Protein 3HET (pdb70)

Structure (mmCIF, N/CA/C/O backbone):
data_3HET
#
_entry.id   3HET
#
_cell.length_a   39.108
_cell.length_b   39.108
_cell.length_c   93.257
_cell.angle_alpha   90.00
_cell.angle_beta   90.00
_cell.angle_gamma   90.00
#
_symmetry.space_group_name_H-M   'P 4 21 2'
#
loop_
_entity.id
_entity.type
_entity.pdbx_description
1 polymer 'alpha/beta-peptide based on the GCN4-pLI side chain sequence with an (alpha-alpha-beta) backbone and a cyclic beta-residue at posi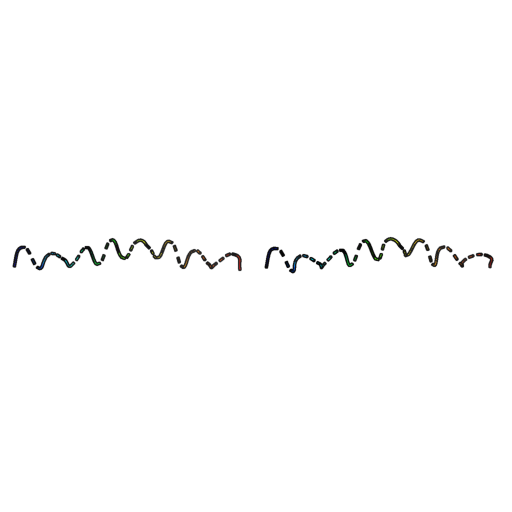tion 10'
2 water water
#
loop_
_atom_site.group_PDB
_atom_site.id
_atom_site.type_symbol
_atom_site.label_atom_id
_atom_site.label_alt_id
_atom_site.label_comp_id
_atom_site.label_asym_id
_atom_site.label_entity_id
_atom_site.label_seq_id
_atom_site.pdbx_PDB_ins_code
_atom_site.Cartn_x
_atom_site.Cartn_y
_atom_site.Cartn_z
_atom_site.occupancy
_atom_site.B_iso_or_equiv
_atom_site.auth_seq_id
_atom_site.auth_comp_id
_atom_site.auth_asym_id
_atom_site.auth_atom_id
_atom_site.pdbx_PDB_model_num
ATOM 13 N N . MET A 1 3 ? 17.212 5.407 21.832 1.00 34.26 2 MET A N 1
ATOM 14 C CA . MET A 1 3 ? 16.407 4.401 21.130 1.00 33.56 2 MET A CA 1
ATOM 15 C C . MET A 1 3 ? 15.439 5.029 20.151 1.00 32.06 2 MET A C 1
ATOM 16 O O . MET A 1 3 ? 15.250 4.509 19.042 1.00 31.31 2 MET A O 1
ATOM 30 N N . LYS A 1 4 ? 14.794 6.113 20.586 1.00 30.25 3 LYS A N 1
ATOM 31 C CA . LYS A 1 4 ? 13.719 6.725 19.815 1.00 28.71 3 LYS A CA 1
ATOM 32 C C . LYS A 1 4 ? 14.227 7.553 18.647 1.00 27.36 3 LYS A C 1
ATOM 33 O O . LYS A 1 4 ? 13.708 7.447 17.534 1.00 26.46 3 LYS A O 1
ATOM 54 N N . ILE A 1 6 ? 17.428 6.427 17.067 1.00 20.61 5 ILE A N 1
ATOM 55 C CA . ILE A 1 6 ? 17.489 5.211 16.266 1.00 19.84 5 ILE A CA 1
ATOM 56 C C . ILE A 1 6 ? 16.219 4.887 1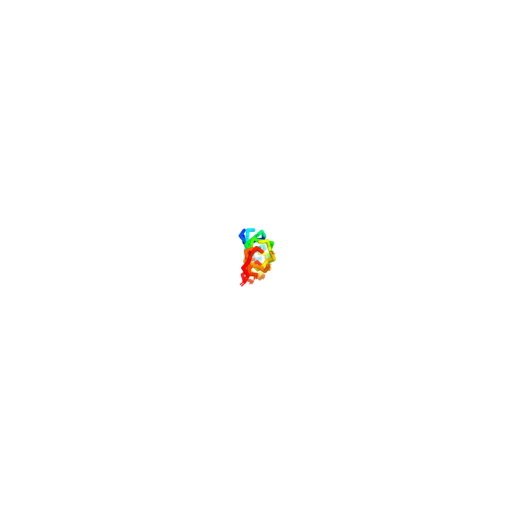5.477 1.00 20.36 5 ILE A C 1
ATOM 57 O O . ILE A 1 6 ? 16.274 4.783 14.259 1.00 19.40 5 ILE A O 1
ATOM 73 N N . GLU A 1 7 ? 15.085 4.768 16.159 1.00 20.55 6 GLU A N 1
ATOM 74 C CA . GLU A 1 7 ? 13.874 4.283 15.513 1.00 20.98 6 GLU A CA 1
ATOM 75 C C . GLU A 1 7 ? 13.337 5.295 14.498 1.00 20.14 6 GLU A C 1
ATOM 76 O O . GLU A 1 7 ? 12.951 4.896 13.402 1.00 19.87 6 GLU A O 1
ATOM 103 N N . LYS A 1 9 ? 15.937 7.412 12.621 1.00 13.37 8 LYS A N 1
ATOM 104 C CA . LYS A 1 9 ? 16.774 6.859 11.549 1.00 12.55 8 LYS A CA 1
ATOM 105 C C . LYS A 1 9 ? 16.246 5.656 10.782 1.00 11.05 8 LYS A C 1
ATOM 106 O O . LYS A 1 9 ? 16.345 5.633 9.565 1.00 10.12 8 LYS A O 1
ATOM 125 N N . 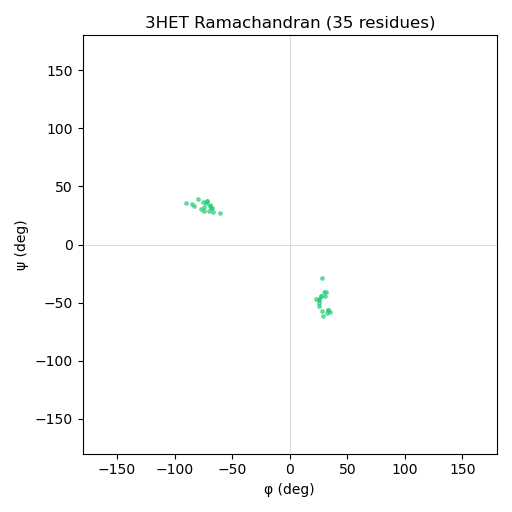LEU A 1 10 ? 15.743 4.648 11.480 1.00 9.79 9 LEU A N 1
ATOM 126 C CA . LEU A 1 10 ? 15.250 3.446 10.808 1.00 10.33 9 LEU A CA 1
ATOM 127 C C . LEU A 1 10 ? 13.965 3.737 10.013 1.00 10.59 9 LEU A C 1
ATOM 128 O O . LEU A 1 10 ? 13.787 3.247 8.916 1.00 10.12 9 LEU A O 1
ATOM 161 N N . GLU A 1 12 ? 13.751 7.263 8.451 1.00 9.83 11 GLU A N 1
ATOM 162 C CA . GLU A 1 12 ? 14.568 7.650 7.311 1.00 9.59 11 GLU A CA 1
ATOM 163 C C . GLU A 1 12 ? 14.934 6.543 6.314 1.00 8.63 11 GLU A C 1
ATOM 164 O O . GLU A 1 12 ? 14.966 6.785 5.126 1.00 8.88 11 GLU A O 1
ATOM 176 N N . ILE A 1 13 ? 15.257 5.358 6.806 1.00 8.08 12 ILE A N 1
ATOM 177 C CA . ILE A 1 13 ? 15.737 4.303 5.938 1.00 7.36 12 ILE A CA 1
ATOM 178 C C . ILE A 1 13 ? 14.525 3.665 5.259 1.00 7.12 12 ILE A C 1
ATOM 179 O O . ILE A 1 13 ? 14.512 3.438 4.041 1.00 7.49 12 ILE A O 1
ATOM 217 N N . SER A 1 15 ? 11.775 5.896 4.180 1.00 6.32 14 SER A N 1
ATOM 218 C CA A SER A 1 15 ? 11.988 6.829 3.075 0.50 6.50 14 SER A CA 1
ATOM 219 C CA B SER A 1 15 ? 11.986 6.824 3.071 0.50 6.12 14 SER A CA 1
ATOM 220 C C . SER A 1 15 ? 12.989 6.439 1.985 1.00 6.00 14 SER A C 1
ATOM 221 O O . SER A 1 15 ? 12.688 6.592 0.787 1.00 5.95 14 SER A O 1
ATOM 235 N N . LYS A 1 16 ? 14.175 5.971 2.364 1.00 5.87 15 LYS A N 1
ATOM 236 C CA . LYS A 1 16 ? 15.198 5.649 1.343 1.00 5.41 15 LYS A CA 1
ATOM 237 C C . LYS A 1 16 ? 14.924 4.363 0.607 1.00 5.08 15 LYS A C 1
ATOM 238 O O . LYS A 1 16 ? 15.171 4.243 -0.599 1.00 5.83 15 LYS A O 1
ATOM 279 N N . TYR A 1 18 ? 11.144 3.635 -0.125 1.00 6.74 17 TYR A N 1
ATOM 280 C CA . TYR A 1 18 ? 10.434 4.473 -1.073 1.00 7.02 17 TYR A CA 1
ATOM 281 C C . TYR A 1 18 ? 11.207 4.999 -2.269 1.00 6.92 17 TYR A C 1
ATOM 282 O O . TYR A 1 18 ? 10.816 4.762 -3.393 1.00 7.58 17 TYR A O 1
ATOM 300 N N . HIS A 1 19 ? 12.291 5.738 -2.047 1.00 7.99 18 HIS A N 1
ATOM 301 C CA . HIS A 1 19 ? 12.948 6.448 -3.145 1.00 7.97 18 HIS A CA 1
ATOM 302 C C . HIS A 1 19 ? 13.921 5.622 -3.988 1.00 8.09 18 HIS A C 1
ATOM 303 O O . HIS A 1 19 ? 13.909 5.698 -5.218 1.00 8.03 18 HIS A O 1
ATOM 340 N N . GLU A 1 21 ? 12.918 1.907 -4.367 1.00 9.27 20 GLU A N 1
ATOM 341 C CA . GLU A 1 21 ? 11.760 1.547 -5.184 1.00 9.61 20 GLU A CA 1
ATO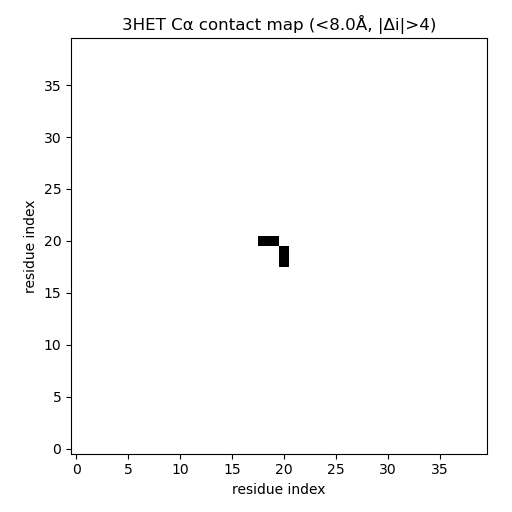M 342 C C . GLU A 1 21 ? 11.354 2.438 -6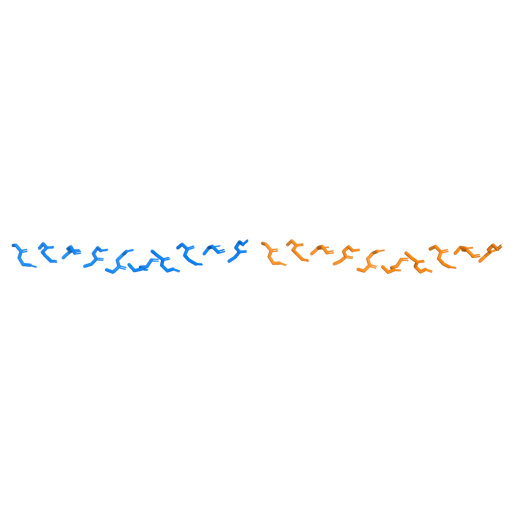.342 1.00 10.15 20 GLU A C 1
ATOM 343 O O . GLU A 1 21 ? 11.275 1.966 -7.487 1.00 9.23 20 GLU A O 1
ATOM 355 N N . ASN A 1 22 ? 11.086 3.712 -6.065 1.00 10.62 21 ASN A N 1
ATOM 356 C CA . ASN A 1 22 ? 10.461 4.580 -7.085 1.00 11.53 21 ASN A CA 1
ATOM 357 C C . ASN A 1 22 ? 11.421 5.219 -8.067 1.00 11.66 21 ASN A C 1
ATOM 358 O O . ASN A 1 22 ? 11.075 5.438 -9.213 1.00 11.44 21 ASN A O 1
ATOM 387 N N . LEU A 1 24 ? 14.482 2.792 -8.950 1.00 10.88 23 LEU A N 1
ATOM 388 C CA . LEU A 1 24 ? 14.304 1.583 -9.775 1.00 10.84 23 LEU A CA 1
ATOM 389 C C . LEU A 1 24 ? 13.153 1.558 -10.757 1.00 11.02 23 LEU A C 1
ATOM 390 O O . LEU A 1 24 ? 13.369 1.210 -11.927 1.00 10.48 23 LEU A O 1
ATOM 406 N N . ALA A 1 25 ? 11.958 1.929 -10.308 1.00 11.16 24 ALA A N 1
ATOM 407 C CA . ALA A 1 25 ? 10.742 1.820 -11.142 1.00 11.65 24 ALA A CA 1
ATOM 408 C C . ALA A 1 25 ? 10.649 2.805 -12.324 1.00 12.26 24 ALA A C 1
ATOM 409 O O . ALA A 1 25 ? 10.254 2.429 -13.444 1.00 12.45 24 ALA A O 1
ATOM 434 N N . ILE A 1 27 ? 14.041 3.954 -13.793 1.00 11.69 26 ILE A N 1
ATOM 435 C CA . ILE A 1 27 ? 14.829 3.082 -14.670 1.00 11.89 26 ILE A CA 1
ATOM 436 C C . ILE A 1 27 ? 14.048 2.010 -15.441 1.00 11.47 26 ILE A C 1
ATOM 437 O O . ILE A 1 27 ? 14.215 1.894 -16.660 1.00 10.66 26 ILE A O 1
ATOM 453 N N . LYS A 1 28 ? 13.221 1.233 -14.747 1.00 11.16 27 LYS A N 1
ATOM 454 C CA . LYS A 1 28 ? 12.574 0.106 -15.369 1.00 12.44 27 LYS A CA 1
ATOM 455 C C . LYS A 1 28 ? 11.567 0.564 -16.419 1.00 12.15 27 LYS A C 1
ATOM 456 O O . LYS A 1 28 ? 11.508 0.019 -17.528 1.00 10.80 27 LYS A O 1
ATOM 487 N N . LEU A 1 30 ? 12.286 3.943 -18.396 1.00 13.87 29 LEU A N 1
ATOM 488 C CA . LEU A 1 30 ? 13.262 3.994 -19.485 1.00 14.65 29 LEU A CA 1
ATOM 489 C C . LEU A 1 30 ? 13.477 2.714 -20.296 1.00 14.39 29 LEU A C 1
ATOM 490 O O . LEU A 1 30 ? 13.602 2.764 -21.529 1.00 13.85 29 LEU A O 1
ATOM 506 N N . LEU A 1 31 ? 13.516 1.576 -19.623 1.00 14.48 30 LEU A N 1
ATOM 507 C CA . LEU A 1 31 ? 13.818 0.312 -20.298 1.00 15.21 30 LEU A CA 1
ATOM 508 C C . LEU A 1 31 ? 12.594 -0.419 -20.898 1.00 16.40 30 LEU A C 1
ATOM 509 O O . LEU A 1 31 ? 12.750 -1.308 -21.752 1.00 16.05 30 LEU A O 1
ATOM 545 N N . MET B 1 3 ? 18.264 5.926 -24.613 1.00 21.95 2 MET B N 1
ATOM 546 C CA . MET B 1 3 ? 17.281 5.061 -25.229 1.00 21.52 2 MET B CA 1
ATOM 547 C C . MET B 1 3 ? 16.375 5.803 -26.222 1.00 20.57 2 MET B C 1
ATOM 548 O O . MET B 1 3 ? 16.111 5.297 -27.317 1.00 18.31 2 MET B O 1
ATOM 562 N N . LYS B 1 4 ? 15.891 6.985 -25.820 1.00 19.34 3 LYS B N 1
ATOM 563 C CA . LYS B 1 4 ? 14.940 7.770 -26.634 1.00 19.23 3 LYS B CA 1
ATOM 564 C C . LYS B 1 4 ? 15.580 8.464 -27.826 1.00 18.23 3 LYS B C 1
ATOM 565 O O . LYS B 1 4 ? 15.063 8.411 -28.931 1.00 18.51 3 LYS B O 1
ATOM 586 N N . ILE B 1 6 ? 18.661 6.762 -29.325 1.00 15.82 5 ILE B N 1
ATOM 587 C CA . ILE B 1 6 ? 18.546 5.520 -30.085 1.00 15.41 5 ILE B CA 1
ATOM 588 C C . ILE B 1 6 ? 17.271 5.329 -30.896 1.00 15.76 5 ILE B C 1
ATOM 589 O O . ILE B 1 6 ? 17.331 5.147 -32.115 1.00 14.69 5 ILE B O 1
ATOM 605 N N . GLU B 1 7 ? 16.123 5.339 -30.245 1.00 16.41 6 GLU B N 1
ATOM 606 C CA . GLU B 1 7 ? 14.897 4.960 -30.942 1.00 17.72 6 GLU B CA 1
ATOM 607 C C . GLU B 1 7 ? 14.455 6.034 -31.959 1.00 17.37 6 GLU B C 1
ATOM 608 O O . GLU B 1 7 ? 13.918 5.697 -33.012 1.00 16.50 6 GLU B O 1
ATOM 635 N N . LYS B 1 9 ? 17.304 7.790 -33.883 1.00 13.57 8 LYS B N 1
ATOM 636 C CA . LYS B 1 9 ? 18.052 7.127 -34.950 1.00 12.68 8 LYS B CA 1
ATOM 637 C C . LYS B 1 9 ? 17.315 6.027 -35.701 1.00 11.26 8 LYS B C 1
ATOM 638 O O . LYS B 1 9 ? 17.393 5.977 -36.909 1.00 10.57 8 LYS B O 1
ATOM 657 N N . LEU B 1 10 ? 16.620 5.147 -34.992 1.00 10.37 9 LEU B N 1
ATOM 658 C CA . LEU B 1 10 ? 15.929 4.022 -35.625 1.00 9.91 9 LEU B CA 1
ATOM 659 C C . LEU B 1 10 ? 14.794 4.508 -36.489 1.00 10.52 9 LEU B C 1
ATOM 660 O O . LEU B 1 10 ? 14.653 4.071 -37.618 1.00 9.78 9 LEU B O 1
ATOM 693 N N . GLU B 1 12 ? 15.133 8.103 -38.071 1.00 10.50 11 GLU B N 1
ATOM 694 C CA . GLU B 1 12 ? 15.958 8.388 -39.195 1.00 10.74 11 GLU B CA 1
ATOM 695 C C . GLU B 1 12 ? 16.136 7.237 -40.199 1.00 10.29 11 GLU B C 1
ATOM 696 O O . GLU B 1 12 ? 16.085 7.458 -41.406 1.00 10.26 11 GLU B O 1
ATOM 708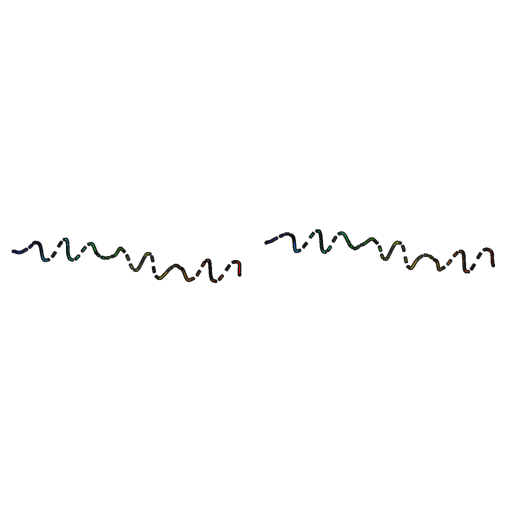 N N . ILE B 1 13 ? 16.377 6.029 -39.710 1.00 10.24 12 ILE B N 1
ATOM 709 C CA . ILE B 1 13 ? 16.585 4.869 -40.591 1.00 9.06 12 ILE B CA 1
ATOM 710 C C . ILE B 1 13 ? 15.273 4.438 -41.263 1.00 9.10 12 ILE B C 1
ATOM 711 O O . ILE B 1 13 ? 15.246 4.196 -42.461 1.00 9.13 12 ILE B O 1
ATOM 749 N N . SER B 1 15 ? 12.929 7.048 -42.333 1.00 9.60 14 SER B N 1
ATOM 750 C CA . SER B 1 15 ? 13.244 7.921 -43.462 1.00 9.96 14 SER B CA 1
ATOM 751 C C . SER B 1 15 ? 14.175 7.408 -44.563 1.00 8.85 14 SER B C 1
ATOM 752 O O . SER B 1 15 ? 13.911 7.615 -45.732 1.00 8.90 14 SER B O 1
ATOM 760 N N . LYS B 1 16 ? 15.271 6.764 -44.204 1.00 8.56 15 LYS B N 1
ATOM 761 C CA . LYS B 1 16 ? 16.197 6.272 -45.209 1.00 8.23 15 LYS B CA 1
ATOM 762 C C . LYS B 1 16 ? 15.656 5.066 -45.946 1.00 7.90 15 LYS B C 1
ATOM 763 O O . LYS B 1 16 ? 15.810 4.963 -47.159 1.00 7.71 15 LYS B O 1
ATOM 804 N N . TYR B 1 18 ? 11.802 4.940 -46.665 1.00 10.59 17 TYR B N 1
ATOM 805 C CA . TYR B 1 18 ? 11.264 5.846 -47.680 1.00 11.07 17 TYR B CA 1
ATOM 806 C C . TYR B 1 18 ? 12.174 6.291 -48.841 1.00 11.71 17 TYR B C 1
ATOM 807 O O . TYR B 1 18 ? 11.856 6.045 -49.999 1.00 11.99 17 TYR B O 1
ATOM 825 N N . HIS B 1 19 ? 13.279 6.967 -48.560 1.00 12.70 18 HIS B N 1
ATOM 826 C CA . HIS B 1 19 ? 14.092 7.538 -49.629 1.00 13.34 18 HIS B CA 1
ATOM 827 C C . HIS B 1 19 ? 14.929 6.533 -50.438 1.00 13.66 18 HIS B C 1
ATOM 828 O O . HIS B 1 19 ? 14.932 6.579 -51.668 1.00 13.68 18 HIS B O 1
ATOM 865 N N . GLU B 1 21 ? 13.469 2.970 -50.917 1.00 14.20 20 GLU B N 1
ATOM 866 C CA . GLU B 1 21 ? 12.249 2.810 -51.723 1.00 15.85 20 GLU B CA 1
ATOM 867 C C . GLU B 1 21 ? 11.981 3.731 -52.913 1.00 15.87 20 GLU B C 1
ATOM 868 O O . GLU B 1 21 ? 11.784 3.267 -54.043 1.00 15.70 20 GLU B O 1
ATOM 880 N N . ASN B 1 22 ? 11.961 5.023 -52.678 1.00 16.10 21 ASN B N 1
ATOM 881 C CA . ASN B 1 22 ? 11.395 5.896 -53.694 1.00 16.56 21 ASN B CA 1
ATOM 882 C C . ASN B 1 22 ? 12.386 6.391 -54.710 1.00 15.75 21 ASN B C 1
ATOM 883 O O . ASN B 1 22 ? 12.027 6.577 -55.872 1.00 15.53 21 ASN 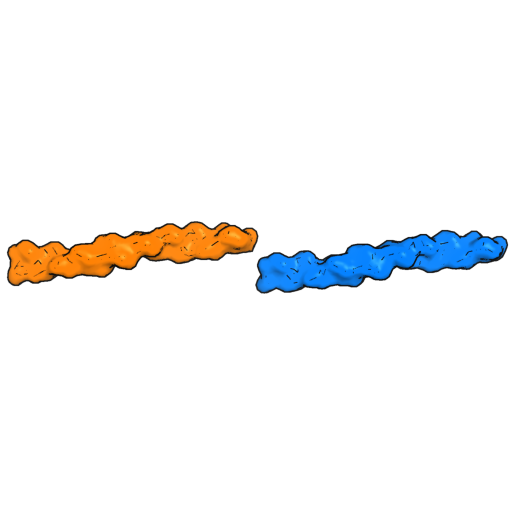B O 1
ATOM 912 N N . LEU B 1 24 ? 15.038 3.664 -55.548 1.00 11.89 23 LEU B N 1
ATOM 913 C CA . LEU B 1 24 ? 14.690 2.522 -56.393 1.00 12.49 23 LEU B CA 1
ATOM 914 C C . LEU B 1 24 ? 13.497 2.716 -57.325 1.00 13.30 23 LEU B C 1
ATOM 915 O O . LEU B 1 24 ? 13.595 2.389 -58.500 1.00 13.13 23 LEU B O 1
ATOM 931 N N . ALA B 1 25 ? 12.388 3.259 -56.826 1.00 13.72 24 ALA B N 1
ATOM 932 C CA . ALA B 1 25 ? 11.187 3.364 -57.653 1.00 14.64 24 ALA B CA 1
ATOM 933 C C . ALA B 1 25 ? 11.360 4.364 -58.792 1.00 14.95 24 ALA B C 1
ATOM 934 O O . ALA B 1 25 ? 10.931 4.126 -59.911 1.00 15.24 24 ALA B O 1
ATOM 968 N N . ILE B 1 27 ? 14.975 4.818 -60.324 1.00 14.57 26 ILE B N 1
ATOM 969 C CA . ILE B 1 27 ? 15.603 3.850 -61.223 1.00 14.39 26 ILE B CA 1
ATOM 970 C C . ILE B 1 27 ? 14.630 2.973 -62.017 1.00 15.69 26 ILE B C 1
ATOM 971 O O . ILE B 1 27 ? 14.725 2.907 -63.231 1.00 14.46 26 ILE B O 1
ATOM 987 N N . LYS B 1 28 ? 13.714 2.316 -61.317 1.00 17.30 27 LYS B N 1
ATOM 988 C CA . LYS B 1 28 ? 12.796 1.373 -61.925 1.00 19.24 27 LYS B CA 1
ATOM 989 C C . LYS B 1 28 ? 11.911 2.046 -62.992 1.00 20.77 27 LYS B C 1
ATOM 990 O O . LYS B 1 28 ? 11.645 1.448 -64.039 1.00 20.47 27 LYS B O 1
ATOM 1017 N N . LEU B 1 30 ? 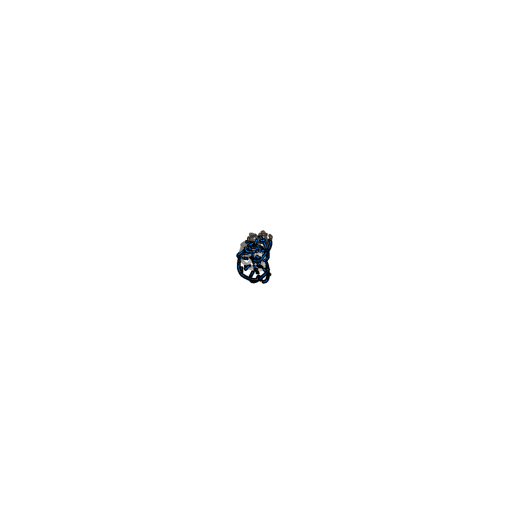13.551 5.342 -64.844 1.00 24.03 29 LEU B N 1
ATOM 1018 C CA . LEU B 1 30 ? 14.596 5.227 -65.866 1.00 24.21 29 LEU B CA 1
ATOM 1019 C C . LEU B 1 30 ? 14.607 3.926 -66.687 1.00 24.23 29 LEU B C 1
ATOM 1020 O O . LEU B 1 30 ? 15.060 3.946 -67.843 1.00 24.35 29 LEU B O 1
ATOM 1036 N N . LEU B 1 31 ? 14.142 2.813 -66.113 1.00 23.65 30 LEU B N 1
ATOM 1037 C CA . LEU B 1 31 ? 14.176 1.523 -66.811 1.00 23.69 30 LEU B CA 1
ATOM 1038 C C . LEU B 1 31 ? 12.818 1.084 -67.420 1.00 24.30 30 LEU B C 1
ATOM 1039 O O . LEU B 1 31 ? 12.673 -0.044 -67.914 1.00 24.60 30 LEU B O 1
#

Solvent-accessible surface area: 6225 Å² total

Secondary structure (DSSP, 8-state):
--------------------/--------------------

Foldseek 3Di:
DVVCVCCVCCVCVVVCVCCD/DVVVVCVVCCVCVVVCVCCD

Sequence (40 aa):
MKIEKLEISSKYHENLAIKLLMKIEKLEISKYHENLAIKLL

B-factor: mean 16.24, std 8.7, range [2.0, 59.23]

Radius of gyration: 26.69 Å; Cα contacts (8 Å, |Δi|>4): 2; chains: 2; bounding box: 8×8×88 Å